Protein AF-A0A6V7C042-F1 (afdb_monomer_lite)

Organism: NCBI:txid453602

Foldseek 3Di:
DPPPLPWFWADWDKDWADDPALAHPQLVVVCCPDPNPPPQQWHWAPADVPGTIMIIGDTGGSVVLVVQLVVLVVQLPVQDDFFDPDAADADDDPSNLLSLLSSLLSQLSSRRGPDDSLVCRQQPVSQVSCVSNRYAFFDQPRSSNSHRPHSVSSSVSRVVRSVVVVVVVVD

pLDDT: mean 89.95, std 13.38, range [34.81, 98.62]

Secondary structure (DSSP, 8-state):
--SSGGG--B--EEEEE-BTTTB-HHHHHHHHHSGGGTSSSEEEE--BTTB-EEEEE--B-HHHHHHHHHHHHHHHHHHSPPPP-S---S---HHHHHHHHHHHHHHHHTT-SSS-HHHIIIIIIHHHHHHHTT------S-GGGGTB--HHHHHHHHHHHHHHHHHHH--

Radius of gyration: 16.14 Å; chains: 1; bounding box: 39×44×39 Å

Sequence (171 aa):
MRRVVSRIYGALFRASLSLGRNCSAQGLAEFHRSAAATNGWIEVEPPTHGHPGRLLAQTRSPALCFDKAQDILSQYAAQVPPPSNCRQRAELDDATMHAIAQCCQQLNQHHLFAEANIRTIGFLCLNKLLLDQGVAPTILEYPKVLDMCSTADIIAAIRQGQHRFQALQAA

Structure (mmCIF, N/CA/C/O backbone):
data_AF-A0A6V7C042-F1
#
_entry.id   AF-A0A6V7C042-F1
#
loop_
_atom_site.group_PDB
_atom_site.id
_atom_site.type_symbol
_atom_site.label_atom_id
_atom_site.label_alt_id
_atom_site.label_comp_id
_atom_site.label_asym_id
_atom_site.label_entity_id
_atom_site.label_seq_id
_atom_site.pdbx_PDB_ins_code
_atom_site.Cartn_x
_atom_site.Cartn_y
_atom_site.Cartn_z
_atom_site.occupancy
_atom_site.B_iso_or_equiv
_atom_site.auth_seq_id
_atom_site.auth_comp_id
_atom_site.auth_asym_id
_atom_site.auth_atom_id
_atom_site.pdbx_PDB_model_num
ATOM 1 N N . MET A 1 1 ? -12.947 -23.398 -3.716 1.00 41.84 1 MET A N 1
ATOM 2 C CA . MET A 1 1 ? -11.924 -22.365 -3.425 1.00 41.84 1 MET A CA 1
ATOM 3 C C . MET A 1 1 ? -11.046 -21.957 -4.634 1.00 41.84 1 MET A C 1
ATOM 5 O O . MET A 1 1 ? -10.032 -21.313 -4.431 1.00 41.84 1 MET A O 1
ATOM 9 N N . ARG A 1 2 ? -11.418 -22.255 -5.899 1.00 34.81 2 ARG A N 1
ATOM 10 C CA . ARG A 1 2 ? -10.570 -22.028 -7.102 1.00 34.81 2 ARG A CA 1
ATOM 11 C C . ARG A 1 2 ? -10.947 -20.816 -7.988 1.00 34.81 2 ARG A C 1
ATOM 13 O O . ARG A 1 2 ? -10.443 -20.707 -9.095 1.00 34.81 2 ARG A O 1
ATOM 20 N N . ARG A 1 3 ? -11.838 -19.911 -7.552 1.00 36.66 3 ARG A N 1
ATOM 21 C CA . ARG A 1 3 ? -12.371 -18.820 -8.411 1.00 36.66 3 ARG A CA 1
ATOM 22 C C . ARG A 1 3 ? -11.854 -17.401 -8.115 1.00 36.66 3 ARG A C 1
ATOM 24 O O . ARG A 1 3 ? -12.222 -16.490 -8.840 1.00 36.66 3 ARG A O 1
ATOM 31 N N . VAL A 1 4 ? -10.989 -17.198 -7.116 1.00 44.81 4 VAL A N 1
ATOM 32 C CA . VAL A 1 4 ? -10.466 -15.851 -6.767 1.00 44.81 4 VAL A CA 1
ATOM 33 C C . VAL A 1 4 ? -9.108 -15.546 -7.428 1.00 44.81 4 VAL A C 1
ATOM 35 O O . VAL A 1 4 ? -8.694 -14.396 -7.498 1.00 44.81 4 VAL A O 1
ATOM 38 N N . VAL A 1 5 ? -8.442 -16.548 -8.011 1.00 44.97 5 VAL A N 1
ATOM 39 C CA . VAL A 1 5 ? -7.095 -16.400 -8.605 1.00 44.97 5 VAL A CA 1
ATOM 40 C C . VAL A 1 5 ? -7.115 -15.671 -9.964 1.00 44.97 5 VAL A C 1
ATOM 42 O O . VAL A 1 5 ? -6.076 -15.249 -10.454 1.00 44.97 5 VAL A O 1
ATOM 45 N N . SER A 1 6 ? -8.283 -15.445 -10.581 1.00 40.50 6 SER A N 1
ATOM 46 C CA . SER A 1 6 ? -8.362 -14.929 -11.962 1.00 40.50 6 SER A CA 1
ATOM 47 C C . SER A 1 6 ? -8.106 -13.419 -12.131 1.00 40.50 6 SER A C 1
ATOM 49 O O . SER A 1 6 ? -8.326 -12.903 -13.224 1.00 40.50 6 SER A O 1
ATOM 51 N N . ARG A 1 7 ? -7.720 -12.682 -11.077 1.00 54.47 7 ARG A N 1
ATOM 52 C CA . ARG A 1 7 ? -7.531 -11.210 -11.126 1.00 54.47 7 ARG A CA 1
ATOM 53 C C . ARG A 1 7 ? -6.186 -10.710 -10.595 1.00 54.47 7 ARG A C 1
ATOM 55 O O . ARG A 1 7 ? -5.952 -9.503 -10.561 1.00 54.47 7 ARG A O 1
ATOM 62 N N . ILE A 1 8 ? -5.316 -11.624 -10.182 1.00 52.94 8 ILE A N 1
ATOM 63 C CA . ILE A 1 8 ? -3.936 -11.304 -9.828 1.00 52.94 8 ILE A CA 1
ATOM 64 C C . ILE A 1 8 ? -3.143 -11.476 -11.119 1.00 52.94 8 ILE A C 1
ATOM 66 O O . ILE A 1 8 ? -2.920 -12.594 -11.553 1.00 52.94 8 ILE A O 1
ATOM 70 N N . TYR A 1 9 ? -2.827 -10.381 -11.794 1.00 51.16 9 TYR A N 1
ATOM 71 C CA . TYR A 1 9 ? -1.813 -10.299 -12.842 1.00 51.16 9 TYR A CA 1
ATOM 72 C C . TYR A 1 9 ? -1.349 -8.853 -12.876 1.00 51.16 9 TYR A C 1
ATOM 74 O O . TYR A 1 9 ? -2.173 -7.937 -12.890 1.00 51.16 9 TYR A O 1
ATOM 82 N N . GLY A 1 10 ? -0.037 -8.647 -12.828 1.00 58.12 10 GLY A N 1
ATOM 83 C CA . GLY A 1 10 ? 0.528 -7.307 -12.844 1.00 58.12 10 GLY A CA 1
ATOM 84 C C . GLY A 1 10 ? 0.323 -6.728 -14.231 1.00 58.12 10 GLY A C 1
ATOM 85 O O . GLY A 1 10 ? 0.864 -7.266 -15.192 1.00 58.12 10 GLY A O 1
ATOM 86 N N . ALA A 1 11 ? -0.467 -5.667 -14.349 1.00 60.16 11 ALA A N 1
ATOM 87 C CA . ALA A 1 11 ? -0.480 -4.835 -15.545 1.00 60.16 11 ALA A CA 1
ATOM 88 C C . ALA A 1 11 ? 0.660 -3.814 -15.452 1.00 60.16 11 ALA A C 1
ATOM 90 O O . ALA A 1 11 ? 1.033 -3.411 -14.349 1.00 60.16 11 ALA A O 1
ATOM 91 N N . LEU A 1 12 ? 1.190 -3.364 -16.594 1.00 70.50 12 LEU A N 1
ATOM 92 C CA . LEU A 1 12 ? 2.100 -2.222 -16.607 1.00 70.50 12 LEU A CA 1
ATOM 93 C C . LEU A 1 12 ? 1.360 -1.031 -15.998 1.00 70.50 12 LEU A C 1
ATOM 95 O O . LEU A 1 12 ? 0.370 -0.550 -16.552 1.00 70.50 12 LEU A O 1
ATOM 99 N N . PHE A 1 13 ? 1.840 -0.571 -14.851 1.00 82.12 13 PHE A N 1
ATOM 100 C CA . PHE A 1 13 ? 1.255 0.556 -14.150 1.00 82.12 13 PHE A CA 1
ATOM 101 C C . PHE A 1 13 ? 2.208 1.733 -14.158 1.00 82.12 13 PHE A C 1
ATOM 103 O O . PHE A 1 13 ? 3.410 1.578 -13.961 1.00 82.12 13 PHE A O 1
ATOM 110 N N . ARG A 1 14 ? 1.638 2.921 -14.353 1.00 86.38 14 ARG A N 1
ATOM 111 C CA . ARG A 1 14 ? 2.349 4.191 -14.297 1.00 86.38 14 ARG A CA 1
ATOM 112 C C . ARG A 1 14 ? 1.558 5.170 -13.446 1.00 86.38 14 ARG A C 1
ATOM 114 O O . ARG A 1 14 ? 0.468 5.590 -13.835 1.00 86.38 14 ARG A O 1
ATOM 121 N N . ALA A 1 15 ? 2.135 5.577 -12.323 1.00 88.62 15 ALA A N 1
ATOM 122 C CA . ALA A 1 15 ? 1.645 6.696 -11.528 1.00 88.62 15 ALA A CA 1
ATOM 123 C C . ALA A 1 15 ? 2.546 7.917 -11.702 1.00 88.62 15 ALA A C 1
ATOM 125 O O . ALA A 1 15 ? 3.770 7.809 -11.701 1.00 88.62 15 ALA A O 1
ATOM 126 N N . SER A 1 16 ? 1.924 9.090 -11.809 1.00 94.00 16 SER A N 1
ATOM 127 C CA . SER A 1 16 ? 2.614 10.373 -11.683 1.00 94.00 16 SER A CA 1
ATOM 128 C C . SER A 1 16 ? 2.948 10.621 -10.214 1.00 94.00 16 SER A C 1
ATOM 130 O O . SER A 1 16 ? 2.053 10.552 -9.369 1.00 94.00 16 SER A O 1
ATOM 132 N N . LEU A 1 17 ? 4.202 10.951 -9.920 1.00 95.75 17 LEU A N 1
ATOM 133 C CA . LEU A 1 17 ? 4.670 11.332 -8.590 1.00 95.75 17 LEU A CA 1
ATOM 134 C C . LEU A 1 17 ? 4.818 12.851 -8.494 1.00 95.75 17 LEU A C 1
ATOM 136 O O . LEU A 1 17 ? 5.421 13.493 -9.354 1.00 95.75 17 LEU A O 1
ATOM 140 N N . SER A 1 18 ? 4.285 13.426 -7.423 1.00 94.62 18 SER A N 1
ATOM 141 C CA . SER A 1 18 ? 4.396 14.848 -7.107 1.00 94.62 18 SER A CA 1
ATOM 142 C C . SER A 1 18 ? 4.964 15.009 -5.702 1.00 94.62 18 SER A C 1
ATOM 144 O O . SER A 1 18 ? 4.401 14.485 -4.735 1.00 94.62 18 SER A O 1
ATOM 146 N N . LEU A 1 19 ? 6.086 15.727 -5.605 1.00 92.62 19 LEU A N 1
ATOM 147 C CA . LEU A 1 19 ? 6.754 15.994 -4.334 1.00 92.62 19 LEU A CA 1
ATOM 148 C C . LEU A 1 19 ? 5.809 16.754 -3.391 1.00 92.62 19 LEU A C 1
ATOM 150 O O . LEU A 1 19 ? 5.146 17.699 -3.812 1.00 92.62 19 LEU A O 1
ATOM 154 N N . GLY A 1 20 ? 5.722 16.316 -2.136 1.00 90.56 20 GLY A N 1
ATOM 155 C CA . GLY A 1 20 ? 4.810 16.879 -1.136 1.00 90.56 20 GLY A CA 1
ATOM 156 C C . GLY A 1 20 ? 3.362 16.390 -1.246 1.00 90.56 20 GLY A C 1
ATOM 157 O O . GLY A 1 20 ? 2.512 16.862 -0.498 1.00 90.56 20 GLY A O 1
ATOM 158 N N . ARG A 1 21 ? 3.060 15.453 -2.160 1.00 93.12 21 ARG A N 1
ATOM 159 C CA . ARG A 1 21 ? 1.712 14.884 -2.323 1.00 93.12 21 ARG A CA 1
ATOM 160 C C . ARG A 1 21 ? 1.689 13.359 -2.178 1.00 93.12 21 ARG A C 1
ATOM 162 O O . ARG A 1 21 ? 1.234 12.850 -1.165 1.00 93.12 21 ARG A O 1
ATOM 169 N N . ASN A 1 22 ? 2.150 12.627 -3.193 1.00 96.19 22 ASN A N 1
ATOM 170 C CA . ASN A 1 22 ? 2.299 11.159 -3.178 1.00 96.19 22 ASN A CA 1
ATOM 171 C C . ASN A 1 22 ? 3.770 10.719 -3.244 1.00 96.19 22 ASN A C 1
ATOM 173 O O . ASN A 1 22 ? 4.072 9.566 -3.541 1.00 96.19 22 ASN A O 1
ATOM 177 N N . CYS A 1 23 ? 4.686 11.655 -3.018 1.00 97.00 23 CYS A N 1
ATOM 178 C CA . CYS A 1 23 ? 6.119 11.433 -3.019 1.00 97.00 23 CYS A CA 1
ATOM 179 C C . CYS A 1 23 ? 6.767 12.372 -2.001 1.00 97.00 23 CYS A C 1
ATOM 181 O O . CYS A 1 23 ? 6.463 13.568 -1.995 1.00 97.00 23 CYS A O 1
ATOM 183 N N . SER A 1 24 ? 7.693 11.868 -1.187 1.00 96.88 24 SER A N 1
ATOM 184 C CA . SER A 1 24 ? 8.533 12.698 -0.315 1.00 96.88 24 SER A CA 1
ATOM 185 C C . SER A 1 24 ? 10.013 12.387 -0.530 1.00 96.88 24 SER A C 1
ATOM 187 O O . SER A 1 24 ? 10.367 11.316 -1.023 1.00 96.88 24 SER A O 1
ATOM 189 N N . ALA A 1 25 ? 10.896 13.335 -0.195 1.00 96.00 25 ALA A N 1
ATOM 190 C CA . ALA A 1 25 ? 12.342 13.131 -0.324 1.00 96.00 25 ALA A CA 1
ATOM 191 C C . ALA A 1 25 ? 12.817 11.962 0.553 1.00 96.00 25 ALA A C 1
ATOM 193 O O . ALA A 1 25 ? 13.621 11.137 0.121 1.00 96.00 25 ALA A O 1
ATOM 194 N N . GLN A 1 26 ? 12.257 11.853 1.761 1.00 97.75 26 GLN A N 1
ATOM 195 C CA . GLN A 1 26 ? 12.517 10.730 2.650 1.00 97.75 26 GLN A CA 1
ATOM 196 C C . GLN A 1 26 ? 11.945 9.420 2.094 1.00 97.75 26 GLN A C 1
ATOM 198 O O . GLN A 1 26 ? 12.648 8.415 2.134 1.00 97.75 26 GLN A O 1
ATOM 203 N N . GLY A 1 27 ? 10.739 9.427 1.514 1.00 97.50 27 GLY A N 1
ATOM 204 C CA . GLY A 1 27 ? 10.158 8.244 0.870 1.00 97.50 27 GLY A CA 1
ATOM 205 C C . GLY A 1 27 ? 11.007 7.710 -0.285 1.00 97.50 27 GLY A C 1
ATOM 206 O O . GLY A 1 27 ? 11.285 6.516 -0.349 1.00 97.50 27 GLY A O 1
ATOM 207 N N . LEU A 1 28 ? 11.530 8.597 -1.137 1.00 96.88 28 LEU A N 1
ATOM 208 C CA . LEU A 1 28 ? 12.490 8.219 -2.181 1.00 96.88 28 LEU A CA 1
ATOM 209 C C . LEU A 1 28 ? 13.780 7.632 -1.597 1.00 96.88 28 LEU A C 1
ATOM 211 O O . LEU A 1 28 ? 14.296 6.637 -2.101 1.00 96.88 28 LEU A O 1
ATOM 215 N N . ALA A 1 29 ? 14.307 8.228 -0.525 1.00 97.06 29 ALA A N 1
ATOM 216 C CA . ALA A 1 29 ? 15.508 7.726 0.132 1.00 97.06 29 ALA A CA 1
ATOM 217 C C . ALA A 1 29 ? 15.279 6.348 0.786 1.00 97.06 29 ALA A C 1
ATOM 219 O O . ALA A 1 29 ? 16.162 5.494 0.735 1.00 97.06 29 ALA A O 1
ATOM 220 N N . GLU A 1 30 ? 14.105 6.117 1.381 1.00 97.31 30 GLU A N 1
ATOM 221 C CA . GLU A 1 30 ? 13.683 4.811 1.903 1.00 97.31 30 GLU A CA 1
ATOM 222 C C . GLU A 1 30 ? 13.578 3.776 0.780 1.00 97.31 30 GLU A C 1
ATOM 224 O O . GLU A 1 30 ? 14.149 2.690 0.899 1.00 97.31 30 GLU A O 1
ATOM 229 N N . PHE A 1 31 ? 12.946 4.135 -0.340 1.00 96.50 31 PHE A N 1
ATOM 230 C CA . PHE A 1 31 ? 12.859 3.275 -1.515 1.00 96.50 31 PHE A CA 1
ATOM 231 C C . PHE A 1 31 ? 14.244 2.878 -2.038 1.00 96.50 31 PHE A C 1
ATOM 233 O O . PHE A 1 31 ? 14.512 1.684 -2.165 1.00 96.50 31 PHE A O 1
ATOM 240 N N . HIS A 1 32 ? 15.151 3.836 -2.260 1.00 96.06 32 HIS A N 1
ATOM 241 C CA . HIS A 1 32 ? 16.498 3.562 -2.778 1.00 96.06 32 HIS A CA 1
ATOM 242 C C . HIS A 1 32 ? 17.356 2.682 -1.856 1.00 96.06 32 HIS A C 1
ATOM 244 O O . HIS A 1 32 ? 18.245 1.987 -2.340 1.00 96.06 32 HIS A O 1
ATOM 250 N N . ARG A 1 33 ? 17.104 2.689 -0.540 1.00 95.94 33 ARG A N 1
ATOM 251 C CA . ARG A 1 33 ? 17.769 1.781 0.413 1.00 95.94 33 ARG A CA 1
ATOM 252 C C . ARG A 1 33 ? 17.126 0.394 0.479 1.00 95.94 33 ARG A C 1
ATOM 254 O O . ARG A 1 33 ? 17.710 -0.518 1.058 1.00 95.94 33 ARG A O 1
ATOM 261 N N . SER A 1 34 ? 15.921 0.235 -0.058 1.00 93.69 34 SER A N 1
ATOM 262 C CA . SER A 1 34 ? 15.184 -1.024 -0.015 1.00 93.69 34 SER A CA 1
ATOM 263 C C . SER A 1 34 ? 15.614 -1.975 -1.135 1.00 93.69 34 SER A C 1
ATOM 265 O O . SER A 1 34 ? 16.026 -1.556 -2.215 1.00 93.69 34 SER A O 1
ATOM 267 N N . ALA A 1 35 ? 15.403 -3.277 -0.929 1.00 91.50 35 ALA A N 1
ATOM 268 C CA . ALA A 1 35 ? 15.580 -4.276 -1.985 1.00 91.50 35 ALA A CA 1
ATOM 269 C C . ALA A 1 35 ? 14.637 -4.058 -3.189 1.00 91.50 35 ALA A C 1
ATOM 271 O O . ALA A 1 35 ? 14.866 -4.610 -4.264 1.00 91.50 35 ALA A O 1
ATOM 272 N N . ALA A 1 36 ? 13.568 -3.266 -3.032 1.00 90.69 36 ALA A N 1
ATOM 273 C CA . ALA A 1 36 ? 12.644 -2.966 -4.119 1.00 90.69 36 ALA A CA 1
ATOM 274 C C . ALA A 1 36 ? 13.262 -2.069 -5.200 1.00 90.69 36 ALA A C 1
ATOM 276 O O . ALA A 1 36 ? 12.836 -2.145 -6.347 1.00 90.69 36 ALA A O 1
ATOM 277 N N . ALA A 1 37 ? 14.299 -1.291 -4.870 1.00 92.38 37 ALA A N 1
ATOM 278 C CA . ALA A 1 37 ? 14.999 -0.453 -5.843 1.00 92.38 37 ALA A CA 1
ATOM 279 C C . ALA A 1 37 ? 15.841 -1.243 -6.852 1.00 92.38 37 ALA A C 1
ATOM 281 O O . ALA A 1 37 ? 16.192 -0.712 -7.901 1.00 92.38 37 ALA A O 1
ATOM 282 N N . THR A 1 38 ? 16.174 -2.501 -6.551 1.00 92.00 38 THR A N 1
ATOM 283 C CA . THR A 1 38 ? 17.100 -3.303 -7.368 1.00 92.00 38 THR A CA 1
ATOM 284 C C . THR A 1 38 ? 16.519 -4.633 -7.839 1.00 92.00 38 THR A C 1
ATOM 286 O O . THR A 1 38 ? 17.117 -5.295 -8.681 1.00 92.00 38 THR A O 1
ATOM 289 N N . ASN A 1 39 ? 15.339 -5.034 -7.356 1.00 91.19 39 ASN A N 1
ATOM 290 C CA . ASN A 1 39 ? 14.736 -6.329 -7.695 1.00 91.19 39 ASN A CA 1
ATOM 291 C C . ASN A 1 39 ? 13.944 -6.343 -9.022 1.00 91.19 39 ASN A C 1
ATOM 293 O O . ASN A 1 39 ? 13.388 -7.379 -9.392 1.00 91.19 39 ASN A O 1
ATOM 297 N N . GLY A 1 40 ? 13.849 -5.203 -9.715 1.00 91.88 40 GLY A N 1
ATOM 298 C CA . GLY A 1 40 ? 13.190 -5.072 -11.018 1.00 91.88 40 GLY A CA 1
ATOM 299 C C . GLY A 1 40 ? 11.661 -5.176 -10.994 1.00 91.88 40 GLY A C 1
ATOM 300 O O . GLY A 1 40 ? 11.048 -5.363 -12.045 1.00 91.88 40 GLY A O 1
ATOM 301 N N . TRP A 1 41 ? 11.010 -5.119 -9.831 1.00 94.31 41 TRP A N 1
ATOM 302 C CA . TRP A 1 41 ? 9.544 -5.064 -9.756 1.00 94.31 41 TRP A CA 1
ATOM 303 C C . TRP A 1 41 ? 9.005 -3.665 -10.008 1.00 94.31 41 TRP A C 1
ATOM 305 O O . TRP A 1 41 ? 7.975 -3.516 -10.670 1.00 94.31 41 TRP A O 1
ATOM 315 N N . ILE A 1 42 ? 9.707 -2.670 -9.475 1.00 95.25 42 ILE A N 1
ATOM 316 C CA . ILE A 1 42 ? 9.326 -1.271 -9.551 1.00 95.25 42 ILE A CA 1
ATOM 317 C C . ILE A 1 42 ? 10.514 -0.412 -9.965 1.00 95.25 42 ILE A C 1
ATOM 319 O O . ILE A 1 42 ? 11.643 -0.636 -9.537 1.00 95.25 42 ILE A O 1
ATOM 323 N N . GLU A 1 43 ? 10.235 0.587 -10.789 1.00 94.50 43 GLU A N 1
ATOM 324 C CA . GLU A 1 43 ? 11.175 1.627 -11.188 1.00 94.50 43 GLU A CA 1
ATOM 325 C C . GLU A 1 43 ? 10.606 2.982 -10.788 1.00 94.50 43 GLU A C 1
ATOM 327 O O . GLU A 1 43 ? 9.399 3.229 -10.889 1.00 94.50 43 GLU A O 1
ATOM 332 N N . VAL A 1 44 ? 11.482 3.866 -10.319 1.00 95.25 44 VAL A N 1
ATOM 333 C CA . VAL A 1 44 ? 11.092 5.195 -9.859 1.00 95.25 44 VAL A CA 1
ATOM 334 C C . VAL A 1 44 ? 11.949 6.236 -10.547 1.00 95.25 44 VAL A C 1
ATOM 336 O O . VAL A 1 44 ? 13.173 6.209 -10.474 1.00 95.25 44 VAL A O 1
ATOM 339 N N . GLU A 1 45 ? 11.277 7.187 -11.176 1.00 94.81 45 GLU A N 1
ATOM 340 C CA . GLU A 1 45 ? 11.870 8.419 -11.666 1.00 94.81 45 GLU A CA 1
ATOM 341 C C . GLU A 1 45 ? 11.473 9.544 -10.706 1.00 94.81 45 GLU A C 1
ATOM 343 O O . GLU A 1 45 ? 10.285 9.869 -10.607 1.00 94.81 45 GLU A O 1
ATOM 348 N N . PRO A 1 46 ? 12.416 10.127 -9.952 1.00 93.00 46 PRO A N 1
ATOM 349 C CA . PRO A 1 46 ? 12.101 11.191 -9.009 1.00 93.00 46 PRO A CA 1
ATOM 350 C C . PRO A 1 46 ? 11.502 12.430 -9.701 1.00 93.00 46 PRO A C 1
ATOM 352 O O . PRO A 1 46 ? 11.913 12.769 -10.812 1.00 93.00 46 PRO A O 1
ATOM 355 N N . PRO A 1 47 ? 10.559 13.148 -9.060 1.00 92.50 47 PRO A N 1
ATOM 356 C CA . PRO A 1 47 ? 10.106 14.445 -9.552 1.00 92.50 47 PRO A CA 1
ATOM 357 C C . PRO A 1 47 ? 11.250 15.466 -9.542 1.00 92.50 47 PRO A C 1
ATOM 359 O O . PRO A 1 47 ? 12.040 15.518 -8.599 1.00 92.50 47 PRO A O 1
ATOM 362 N N . THR A 1 48 ? 11.297 16.321 -10.562 1.00 88.38 48 THR A N 1
ATOM 363 C CA . THR A 1 48 ? 12.229 17.456 -10.656 1.00 88.38 48 THR A CA 1
ATOM 364 C C . THR A 1 48 ? 11.453 18.774 -10.702 1.00 88.38 48 THR A C 1
ATOM 366 O O . THR A 1 48 ? 10.219 18.792 -10.718 1.00 88.38 48 THR A O 1
ATOM 369 N N . HIS A 1 49 ? 12.148 19.914 -10.676 1.00 82.50 49 HIS A N 1
ATOM 370 C CA . HIS A 1 49 ? 11.483 21.209 -10.822 1.00 82.50 49 HIS A CA 1
ATOM 371 C C . HIS A 1 49 ? 10.717 21.282 -12.149 1.00 82.50 49 HIS A C 1
ATOM 373 O O . HIS A 1 49 ? 11.298 21.170 -13.222 1.00 82.50 49 HIS A O 1
ATOM 379 N N . GLY A 1 50 ? 9.397 21.456 -12.054 1.00 79.69 50 GLY A N 1
ATOM 380 C CA . GLY A 1 50 ? 8.505 21.569 -13.208 1.00 79.69 50 GLY A CA 1
ATOM 381 C C . GLY A 1 50 ? 8.097 20.244 -13.862 1.00 79.69 50 GLY A C 1
ATOM 382 O O . GLY A 1 50 ? 7.224 20.268 -14.728 1.00 79.69 50 GLY A O 1
ATOM 383 N N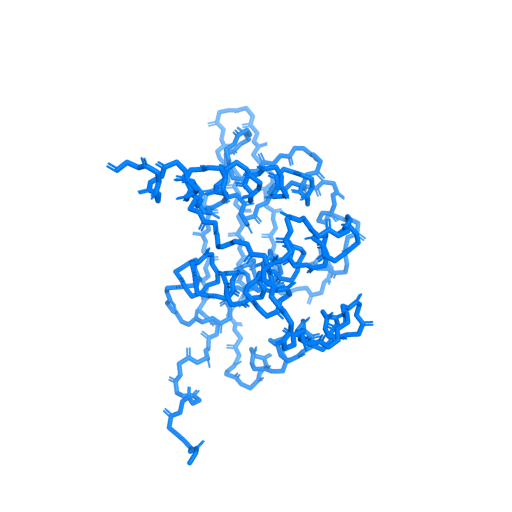 . HIS A 1 51 ? 8.642 19.096 -13.438 1.00 88.00 51 HIS A N 1
ATOM 384 C CA . HIS A 1 51 ? 8.305 17.797 -14.026 1.00 88.00 51 HIS A CA 1
ATOM 385 C C . HIS A 1 51 ? 7.880 16.768 -12.972 1.00 88.00 51 HIS A C 1
ATOM 387 O O . HIS A 1 51 ? 8.623 16.505 -12.020 1.00 88.00 51 HIS A O 1
ATOM 393 N N . PRO A 1 52 ? 6.696 16.146 -13.132 1.00 92.88 52 PRO A N 1
ATOM 394 C CA . PRO A 1 52 ? 6.292 15.067 -12.253 1.00 92.88 52 PRO A CA 1
ATOM 395 C C . PRO A 1 52 ? 7.204 13.855 -12.441 1.00 92.88 52 PRO A C 1
ATOM 397 O O . PRO A 1 52 ? 7.570 13.495 -13.562 1.00 92.88 52 PRO A O 1
ATOM 400 N N . GLY A 1 53 ? 7.508 13.201 -11.325 1.00 95.12 53 GLY A N 1
ATOM 401 C CA . GLY A 1 53 ? 8.193 11.921 -11.313 1.00 95.12 53 GLY A CA 1
ATOM 402 C C . GLY A 1 53 ? 7.257 10.793 -11.727 1.00 95.12 53 GLY A C 1
ATOM 403 O O . GLY A 1 53 ? 6.077 11.004 -12.038 1.00 95.12 53 GLY A O 1
ATOM 404 N N . ARG A 1 54 ? 7.766 9.565 -11.708 1.00 95.69 54 ARG A N 1
ATOM 405 C CA . ARG A 1 54 ? 7.024 8.372 -12.105 1.00 95.69 54 ARG A CA 1
ATOM 406 C C . ARG A 1 54 ? 7.322 7.206 -11.187 1.00 95.69 54 ARG A C 1
ATOM 408 O O . ARG A 1 54 ? 8.474 6.959 -10.865 1.00 95.69 54 ARG A O 1
ATOM 415 N N . LEU A 1 55 ? 6.277 6.476 -10.828 1.00 94.81 55 LEU A N 1
ATOM 416 C CA . LEU A 1 55 ? 6.374 5.120 -10.305 1.00 94.81 55 LEU A CA 1
ATOM 417 C C . LEU A 1 55 ? 5.882 4.180 -11.404 1.00 94.81 55 LEU A C 1
ATOM 419 O O . LEU A 1 55 ? 4.760 4.338 -11.895 1.00 94.81 55 LEU A O 1
ATOM 423 N N . LEU A 1 56 ? 6.731 3.238 -11.794 1.00 94.44 56 LEU A N 1
ATOM 424 C CA . LEU A 1 56 ? 6.461 2.224 -12.802 1.00 94.44 56 LEU A CA 1
ATOM 425 C C . LEU A 1 56 ? 6.480 0.855 -12.129 1.00 94.44 56 LEU A C 1
ATOM 427 O O . LEU A 1 56 ? 7.477 0.501 -11.510 1.00 94.44 56 LEU A O 1
ATOM 431 N N . ALA A 1 57 ? 5.401 0.087 -12.259 1.00 92.75 57 ALA A N 1
ATOM 432 C CA . ALA A 1 57 ? 5.378 -1.311 -11.836 1.00 92.75 57 ALA A CA 1
ATOM 433 C C . ALA A 1 57 ? 5.390 -2.215 -13.070 1.00 92.75 57 ALA A C 1
ATOM 435 O O . ALA A 1 57 ? 4.583 -2.036 -13.989 1.00 92.75 57 ALA A O 1
ATOM 436 N N . GLN A 1 58 ? 6.321 -3.167 -13.094 1.00 90.00 58 GLN A N 1
ATOM 437 C CA . GLN A 1 58 ? 6.523 -4.050 -14.237 1.00 90.00 58 GLN A CA 1
ATOM 438 C C . GLN A 1 58 ? 5.403 -5.092 -14.342 1.00 90.00 58 GLN A C 1
ATOM 440 O O . GLN A 1 58 ? 4.919 -5.620 -13.341 1.00 90.00 58 GLN A O 1
ATOM 445 N N . THR A 1 59 ? 5.015 -5.430 -15.575 1.00 89.12 59 THR A N 1
ATOM 446 C CA . THR A 1 59 ? 4.048 -6.511 -15.833 1.00 89.12 59 THR A CA 1
ATOM 447 C C . THR A 1 59 ? 4.637 -7.849 -15.394 1.00 89.12 59 THR A C 1
ATOM 449 O O . THR A 1 59 ? 5.780 -8.172 -15.723 1.00 89.12 59 THR A O 1
ATOM 452 N N . ARG A 1 60 ? 3.857 -8.652 -14.665 1.00 91.69 60 ARG A N 1
ATOM 453 C CA . ARG A 1 60 ? 4.278 -9.965 -14.152 1.00 91.69 60 ARG A CA 1
ATOM 454 C C . ARG A 1 60 ? 3.154 -10.982 -14.300 1.00 91.69 60 ARG A C 1
ATOM 456 O O . ARG A 1 60 ? 1.976 -10.627 -14.356 1.00 91.69 60 ARG A O 1
ATOM 4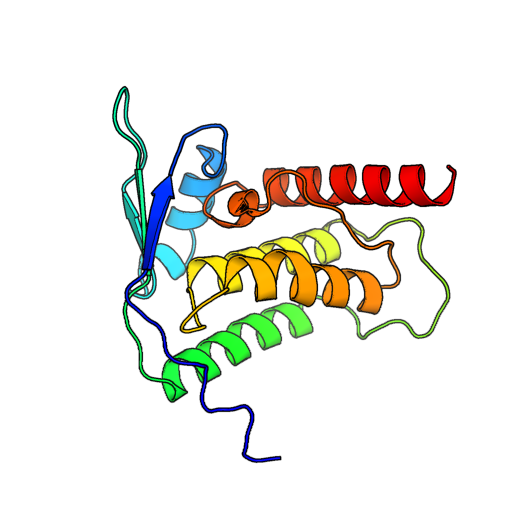63 N N . SER A 1 61 ? 3.527 -12.259 -14.366 1.00 91.50 61 SER A N 1
ATOM 464 C CA . SER A 1 61 ? 2.547 -13.341 -14.448 1.00 91.50 61 SER A CA 1
ATOM 465 C C . SER A 1 61 ? 1.701 -13.415 -13.166 1.00 91.50 61 SER A C 1
ATOM 467 O O . SER A 1 61 ? 2.185 -13.048 -12.091 1.00 91.50 61 SER A O 1
ATOM 469 N N . PRO A 1 62 ? 0.463 -13.935 -13.248 1.00 90.56 62 PRO A N 1
ATOM 470 C CA . PRO A 1 62 ? -0.378 -14.172 -12.080 1.00 90.56 62 PRO A CA 1
ATOM 471 C C . PRO A 1 62 ? 0.313 -14.876 -10.915 1.00 90.56 62 PRO A C 1
ATOM 473 O O . PRO A 1 62 ? 0.181 -14.451 -9.771 1.00 90.56 62 PRO A O 1
ATOM 476 N N . ALA A 1 63 ? 1.063 -15.939 -11.220 1.00 92.62 63 ALA A N 1
ATOM 477 C CA . ALA A 1 63 ? 1.762 -16.737 -10.222 1.00 92.62 63 ALA A CA 1
ATOM 478 C C . ALA A 1 63 ? 2.812 -15.896 -9.488 1.00 92.62 63 ALA A C 1
ATOM 480 O O . ALA A 1 63 ? 2.786 -15.827 -8.267 1.00 92.62 63 ALA A O 1
ATOM 481 N N . LEU A 1 64 ? 3.640 -15.148 -10.228 1.00 94.38 64 LEU A N 1
ATOM 482 C CA . LEU A 1 64 ? 4.651 -14.278 -9.627 1.00 94.38 64 LEU A CA 1
ATOM 483 C C . LEU A 1 64 ? 4.022 -13.181 -8.766 1.00 94.38 64 LEU A C 1
ATOM 485 O O . LEU A 1 64 ? 4.531 -12.874 -7.693 1.00 94.38 64 LEU A O 1
ATOM 489 N N . CYS A 1 65 ? 2.919 -12.576 -9.214 1.00 93.81 65 CYS A N 1
ATOM 490 C CA . CYS A 1 65 ? 2.212 -11.574 -8.418 1.00 93.81 65 CYS A CA 1
ATOM 491 C C . CYS A 1 65 ? 1.623 -12.164 -7.130 1.00 93.81 65 CYS A C 1
ATOM 493 O O . CYS A 1 65 ? 1.649 -11.501 -6.094 1.00 93.81 65 CYS A O 1
ATOM 495 N N . PHE A 1 66 ? 1.107 -13.393 -7.188 1.00 94.44 66 PHE A N 1
ATOM 496 C CA . PHE A 1 66 ? 0.609 -14.103 -6.014 1.00 94.44 66 PHE A CA 1
ATOM 497 C C . PHE A 1 66 ? 1.740 -14.405 -5.029 1.00 94.44 66 PHE A C 1
ATOM 499 O O . PHE A 1 66 ? 1.622 -14.057 -3.856 1.00 94.44 66 PHE A O 1
ATOM 506 N N . ASP A 1 67 ? 2.849 -14.965 -5.514 1.00 95.81 67 ASP A N 1
ATOM 507 C CA . ASP A 1 67 ? 4.028 -15.264 -4.697 1.00 95.81 67 ASP A CA 1
ATOM 508 C C . ASP A 1 67 ? 4.560 -13.984 -4.042 1.00 95.81 67 ASP A C 1
ATOM 510 O O . ASP A 1 67 ? 4.794 -13.941 -2.837 1.00 95.81 67 ASP A O 1
ATOM 514 N N . LYS A 1 68 ? 4.618 -12.880 -4.796 1.00 95.88 68 LYS A N 1
ATOM 515 C CA . LYS A 1 68 ? 5.045 -11.584 -4.267 1.00 95.88 68 LYS A CA 1
ATOM 516 C C . LYS A 1 68 ? 4.108 -11.035 -3.191 1.00 95.88 68 LYS A C 1
ATOM 518 O O . LYS A 1 68 ? 4.585 -10.490 -2.197 1.00 95.88 68 LYS A O 1
ATOM 523 N N . ALA A 1 69 ? 2.791 -11.160 -3.367 1.00 96.31 69 ALA A N 1
ATOM 524 C CA . ALA A 1 69 ? 1.826 -10.794 -2.330 1.00 96.31 69 ALA A CA 1
ATOM 525 C C . ALA A 1 69 ? 2.009 -11.660 -1.077 1.00 96.31 69 ALA A C 1
ATOM 527 O O . ALA A 1 69 ? 1.994 -11.132 0.034 1.00 96.31 69 ALA A O 1
ATOM 528 N N . GLN A 1 70 ? 2.212 -12.968 -1.253 1.00 97.19 70 GLN A N 1
ATOM 529 C CA . GLN A 1 70 ? 2.448 -13.894 -0.152 1.00 97.19 70 GLN A CA 1
ATOM 530 C C . GLN A 1 70 ? 3.732 -13.543 0.604 1.00 97.19 70 GLN A C 1
ATOM 532 O O . GLN A 1 70 ? 3.706 -13.520 1.829 1.00 97.19 70 GLN A O 1
ATOM 537 N N . ASP A 1 71 ? 4.816 -13.203 -0.091 1.00 97.25 71 ASP A N 1
ATOM 538 C CA . ASP A 1 71 ? 6.074 -12.781 0.530 1.00 97.25 71 ASP A CA 1
ATOM 539 C C . ASP A 1 71 ? 5.887 -11.533 1.398 1.00 97.25 71 ASP A C 1
ATOM 541 O O . ASP A 1 71 ? 6.307 -11.513 2.556 1.00 97.25 71 ASP A O 1
ATOM 545 N N . ILE A 1 72 ? 5.219 -10.503 0.864 1.00 97.19 72 ILE A N 1
ATOM 546 C CA . ILE A 1 72 ? 4.970 -9.247 1.588 1.00 97.19 72 ILE A CA 1
ATOM 547 C C . ILE A 1 72 ? 4.105 -9.506 2.832 1.00 97.19 72 ILE A C 1
ATOM 549 O O . ILE A 1 72 ? 4.418 -9.036 3.927 1.00 97.19 72 ILE A O 1
ATOM 553 N N . LEU A 1 73 ? 3.039 -10.299 2.693 1.00 97.00 73 LEU A N 1
ATOM 554 C CA . LEU A 1 73 ? 2.146 -10.636 3.804 1.00 97.00 73 LEU A CA 1
ATOM 555 C C . LEU A 1 73 ? 2.828 -11.521 4.858 1.00 97.00 73 LEU A C 1
ATOM 557 O O . LEU A 1 73 ? 2.587 -11.337 6.050 1.00 97.00 73 LEU A O 1
ATOM 561 N N . SER A 1 74 ? 3.700 -12.444 4.449 1.00 97.19 74 SER A N 1
ATOM 562 C CA . SER A 1 74 ? 4.490 -13.274 5.366 1.00 97.19 74 SER A CA 1
ATOM 563 C C . SER A 1 74 ? 5.494 -12.436 6.160 1.00 97.19 74 SER A C 1
ATOM 565 O O . SER A 1 74 ? 5.642 -12.637 7.364 1.00 97.19 74 SER A O 1
ATOM 567 N N . GLN A 1 75 ? 6.148 -11.457 5.521 1.00 96.56 75 GLN A N 1
ATOM 568 C CA . GLN A 1 75 ? 7.041 -10.515 6.207 1.00 96.56 75 GLN A CA 1
ATOM 569 C C . GLN A 1 75 ? 6.293 -9.666 7.235 1.00 96.56 75 GLN A C 1
ATOM 571 O O . GLN A 1 75 ? 6.807 -9.444 8.329 1.00 96.56 75 GLN A O 1
ATOM 576 N N . TYR A 1 76 ? 5.083 -9.215 6.900 1.00 97.31 76 TYR A N 1
ATOM 577 C CA . TYR A 1 76 ? 4.201 -8.529 7.840 1.00 97.31 76 TYR A CA 1
ATOM 578 C C . TYR A 1 76 ? 3.827 -9.428 9.028 1.00 97.31 76 TYR A C 1
ATOM 580 O O . TYR A 1 76 ? 4.002 -9.033 10.178 1.00 97.31 76 TYR A O 1
ATOM 588 N N . ALA A 1 77 ? 3.372 -10.656 8.762 1.00 95.62 77 ALA A N 1
ATOM 589 C CA . ALA A 1 77 ? 2.945 -11.593 9.801 1.00 95.62 77 ALA A CA 1
ATOM 590 C C . ALA A 1 77 ? 4.083 -11.993 10.757 1.00 95.62 77 ALA A C 1
ATOM 592 O O . ALA A 1 77 ? 3.825 -12.307 11.913 1.00 95.62 77 ALA A O 1
ATOM 593 N N . ALA A 1 78 ? 5.337 -11.958 10.298 1.00 96.38 78 ALA A N 1
ATOM 594 C CA . ALA A 1 78 ? 6.506 -12.200 11.141 1.00 96.38 78 ALA A CA 1
ATOM 595 C C . ALA A 1 78 ? 6.839 -11.032 12.092 1.00 96.38 78 ALA A C 1
ATOM 597 O O . ALA A 1 78 ? 7.553 -11.235 13.071 1.00 96.38 78 ALA A O 1
ATOM 598 N N . GLN A 1 79 ? 6.355 -9.818 11.807 1.00 95.19 79 GLN A N 1
ATOM 599 C CA . GLN A 1 79 ? 6.663 -8.599 12.570 1.00 95.19 79 GLN A CA 1
ATOM 600 C C . GLN A 1 79 ? 5.563 -8.200 13.555 1.00 95.19 79 GLN A C 1
ATOM 602 O O . GLN A 1 79 ? 5.810 -7.396 14.451 1.00 95.19 79 GLN A O 1
ATOM 607 N N . VAL A 1 80 ? 4.351 -8.722 13.380 1.00 93.56 80 VAL A N 1
ATOM 608 C CA . VAL A 1 80 ? 3.159 -8.266 14.096 1.00 93.56 80 VAL A CA 1
ATOM 609 C C . VAL A 1 80 ? 2.564 -9.413 14.911 1.00 93.56 80 VAL A C 1
ATOM 611 O O . VAL A 1 80 ? 2.508 -10.541 14.417 1.00 93.56 80 VAL A O 1
ATOM 614 N N . PRO A 1 81 ? 2.108 -9.167 16.156 1.00 89.38 81 PRO A N 1
ATOM 615 C CA . PRO A 1 81 ? 1.438 -10.194 16.940 1.00 89.38 81 PRO A CA 1
ATOM 616 C C . PRO A 1 81 ? 0.186 -10.736 16.229 1.00 89.38 81 PRO A C 1
ATOM 618 O O . PRO A 1 81 ? -0.452 -10.038 15.430 1.00 89.38 81 PRO A O 1
ATOM 621 N N . PRO A 1 82 ? -0.215 -11.982 16.538 1.00 86.75 82 PRO A N 1
ATOM 622 C CA . PRO A 1 82 ? -1.440 -12.543 15.993 1.00 86.75 82 PRO A CA 1
ATOM 623 C C . PRO A 1 82 ? -2.650 -11.660 16.350 1.00 86.75 82 PRO A C 1
ATOM 625 O O . PRO A 1 82 ? -2.636 -10.998 17.395 1.00 86.75 82 PRO A O 1
ATOM 628 N N . PRO A 1 83 ? -3.704 -11.657 15.512 1.00 83.25 83 PRO A N 1
ATOM 629 C CA . PRO A 1 83 ? -4.888 -10.838 15.736 1.00 83.25 83 PRO A CA 1
ATOM 630 C C . PRO A 1 83 ? -5.444 -10.995 17.154 1.00 83.25 83 PRO A C 1
ATOM 632 O O . PRO A 1 83 ? -5.597 -12.106 17.668 1.00 83.25 83 PRO A O 1
ATOM 635 N N . SER A 1 84 ? -5.742 -9.867 17.797 1.00 69.56 84 SER A N 1
ATOM 636 C CA . SER A 1 84 ? -6.282 -9.852 19.157 1.00 69.56 84 SER A CA 1
ATOM 637 C C . SER A 1 84 ? -7.799 -10.044 19.109 1.00 69.56 84 SER A C 1
ATOM 639 O O . SER A 1 84 ? -8.503 -9.177 18.608 1.00 69.56 84 SER A O 1
ATOM 641 N N . ASN A 1 85 ? -8.339 -11.104 19.720 1.00 65.06 85 ASN A N 1
ATOM 642 C CA . ASN A 1 85 ? -9.797 -11.251 19.916 1.00 65.06 85 ASN A CA 1
ATOM 643 C C . ASN A 1 85 ? -10.367 -10.307 21.005 1.00 65.06 85 ASN A C 1
ATOM 645 O O . ASN A 1 85 ? -11.551 -10.376 21.336 1.00 65.06 85 ASN A O 1
ATOM 649 N N . CYS A 1 86 ? -9.531 -9.454 21.605 1.00 54.25 86 CYS A N 1
ATOM 650 C CA . CYS A 1 86 ? -9.888 -8.570 22.713 1.00 54.25 86 CYS A CA 1
ATOM 651 C C . CYS A 1 86 ? -10.173 -7.138 22.234 1.00 54.25 86 CYS A C 1
ATOM 653 O O . CYS A 1 86 ? -9.604 -6.686 21.246 1.00 54.25 86 CYS A O 1
ATOM 655 N N . ARG A 1 87 ? -11.070 -6.460 22.970 1.00 62.19 87 ARG A N 1
ATOM 656 C CA . ARG A 1 87 ? -11.673 -5.132 22.717 1.00 62.19 87 ARG A CA 1
ATOM 657 C C . ARG A 1 87 ? -10.726 -4.077 22.129 1.00 62.19 87 ARG A C 1
ATOM 659 O O . ARG A 1 87 ? -9.532 -4.085 22.410 1.00 62.19 87 ARG A O 1
ATOM 666 N N . GLN A 1 88 ? -11.331 -3.133 21.397 1.00 67.38 88 GLN A N 1
ATOM 667 C CA . GLN A 1 88 ? -10.666 -2.004 20.742 1.00 67.38 88 GLN A CA 1
ATOM 668 C C . GLN A 1 88 ? -9.569 -1.380 21.619 1.00 67.38 88 GLN A C 1
ATOM 670 O O . GLN A 1 88 ? -9.847 -0.836 22.689 1.00 67.38 88 GLN A O 1
ATOM 675 N N . ARG A 1 89 ? -8.323 -1.470 21.155 1.00 78.94 89 ARG A N 1
ATOM 676 C CA . ARG A 1 89 ? -7.176 -0.741 21.687 1.00 78.94 89 ARG A CA 1
ATOM 677 C C . ARG A 1 89 ? -7.291 0.721 21.267 1.00 78.94 89 ARG A C 1
ATOM 679 O O . ARG A 1 89 ? -7.754 1.022 20.167 1.00 78.94 89 ARG A O 1
ATOM 686 N N . ALA A 1 90 ? -6.841 1.620 22.138 1.00 75.81 90 ALA A N 1
ATOM 687 C CA . ALA A 1 90 ? -6.771 3.039 21.808 1.00 75.81 90 ALA A CA 1
ATOM 688 C C . ALA A 1 90 ? -5.703 3.303 20.732 1.00 75.81 90 ALA A C 1
ATOM 690 O O . ALA A 1 90 ? -5.970 4.022 19.774 1.00 75.81 90 ALA A O 1
ATOM 691 N N . GLU A 1 91 ? -4.527 2.673 20.860 1.00 82.50 91 GLU A N 1
ATOM 692 C CA . GLU A 1 91 ? -3.380 2.873 19.968 1.00 82.50 91 GLU A CA 1
ATOM 693 C C . GLU A 1 91 ? -2.578 1.576 19.754 1.00 82.50 91 GLU A C 1
ATOM 695 O O . GLU A 1 91 ? -2.632 0.646 20.565 1.00 82.50 91 GLU A O 1
ATOM 700 N N . LEU A 1 92 ? -1.843 1.525 18.638 1.00 87.31 92 LEU A N 1
ATOM 701 C CA . LEU A 1 92 ? -0.838 0.499 18.350 1.00 87.31 92 LEU A CA 1
ATOM 702 C C . LEU A 1 92 ? 0.543 0.999 18.760 1.00 87.31 92 LEU A C 1
ATOM 704 O O . LEU A 1 92 ? 0.816 2.195 18.662 1.00 87.31 92 LEU A O 1
ATOM 708 N N . ASP A 1 93 ? 1.429 0.074 19.128 1.00 91.31 93 ASP A N 1
ATOM 709 C CA . ASP A 1 93 ? 2.849 0.394 19.211 1.00 91.31 93 ASP A CA 1
ATOM 710 C C . ASP A 1 93 ? 3.404 0.804 17.833 1.00 91.31 93 ASP A C 1
ATOM 712 O O . ASP A 1 93 ? 2.893 0.416 16.773 1.00 91.31 93 ASP A O 1
ATOM 716 N N . ASP A 1 94 ? 4.462 1.616 17.858 1.00 93.44 94 ASP A N 1
ATOM 717 C CA . ASP A 1 94 ? 5.050 2.186 16.646 1.00 93.44 94 ASP A CA 1
ATOM 718 C C . ASP A 1 94 ? 5.591 1.108 15.693 1.00 93.44 94 ASP A C 1
ATOM 720 O O . ASP A 1 94 ? 5.530 1.290 14.477 1.00 93.44 94 ASP A O 1
ATOM 724 N N . ALA A 1 95 ? 6.063 -0.032 16.211 1.00 95.19 95 ALA A N 1
ATOM 725 C CA . ALA A 1 95 ? 6.595 -1.120 15.392 1.00 95.19 95 ALA A CA 1
ATOM 726 C C . ALA A 1 95 ? 5.489 -1.805 14.573 1.00 95.19 95 ALA A C 1
ATOM 728 O O . ALA A 1 95 ? 5.632 -1.997 13.364 1.00 95.19 95 ALA A O 1
ATOM 729 N N . THR A 1 96 ? 4.351 -2.103 15.199 1.00 95.75 96 THR A N 1
ATOM 730 C CA . THR A 1 96 ? 3.181 -2.686 14.539 1.00 95.75 96 THR A CA 1
ATOM 731 C C . THR A 1 96 ? 2.596 -1.720 13.513 1.00 95.75 96 THR A C 1
ATOM 733 O O . THR A 1 96 ? 2.292 -2.114 12.385 1.00 95.75 96 THR A O 1
ATOM 736 N N . MET A 1 97 ? 2.474 -0.437 13.867 1.00 97.06 97 MET A N 1
ATOM 737 C CA . MET A 1 97 ? 1.978 0.587 12.946 1.00 97.06 97 MET A CA 1
ATOM 738 C C . MET A 1 97 ? 2.911 0.758 11.736 1.00 97.06 97 MET A C 1
ATOM 740 O O . MET A 1 97 ? 2.445 0.841 10.596 1.00 97.06 97 MET A O 1
ATOM 744 N N . HIS A 1 98 ? 4.227 0.731 11.961 1.00 97.81 98 HIS A N 1
ATOM 745 C CA . HIS A 1 98 ? 5.229 0.734 10.899 1.00 97.81 98 HIS A CA 1
ATOM 746 C C . HIS A 1 98 ? 5.105 -0.491 9.986 1.00 97.81 98 HIS A C 1
ATOM 748 O O . HIS A 1 98 ? 5.079 -0.339 8.764 1.00 97.81 98 HIS A O 1
ATOM 754 N N . ALA A 1 99 ? 4.958 -1.694 10.547 1.00 97.94 99 ALA A N 1
ATOM 755 C CA . ALA A 1 99 ? 4.786 -2.919 9.766 1.00 97.94 99 ALA A CA 1
ATOM 756 C C . ALA A 1 99 ? 3.518 -2.884 8.890 1.00 97.94 99 ALA A C 1
ATOM 758 O O . ALA A 1 99 ? 3.560 -3.298 7.730 1.00 97.94 99 ALA A O 1
ATOM 759 N N . ILE A 1 100 ? 2.400 -2.345 9.398 1.00 98.25 100 ILE A N 1
ATOM 760 C CA . ILE A 1 100 ? 1.164 -2.150 8.616 1.00 98.25 100 ILE A CA 1
ATOM 761 C C . ILE A 1 100 ? 1.397 -1.169 7.460 1.00 98.25 100 ILE A C 1
ATOM 763 O O . ILE A 1 100 ? 1.045 -1.474 6.315 1.00 98.25 100 ILE A O 1
ATOM 767 N N . ALA A 1 101 ? 1.987 -0.004 7.747 1.00 98.31 101 ALA A N 1
ATOM 768 C CA . ALA A 1 101 ? 2.258 1.032 6.752 1.00 98.31 101 ALA A CA 1
ATOM 769 C C . ALA A 1 101 ? 3.175 0.510 5.634 1.00 98.31 101 ALA A C 1
ATOM 771 O O . ALA A 1 101 ? 2.849 0.647 4.452 1.00 98.31 101 ALA A O 1
ATOM 772 N N . GLN A 1 102 ? 4.266 -0.164 6.004 1.00 97.94 102 GLN A N 1
ATOM 773 C CA . GLN A 1 102 ? 5.219 -0.753 5.069 1.00 97.94 102 GLN A CA 1
ATOM 774 C C . GLN A 1 102 ? 4.583 -1.863 4.221 1.00 97.94 102 GLN A C 1
ATOM 776 O O . GLN A 1 102 ? 4.760 -1.879 3.003 1.00 97.94 102 GLN A O 1
ATOM 781 N N . CYS A 1 103 ? 3.801 -2.760 4.833 1.00 98.25 103 CYS A N 1
ATOM 782 C CA . CYS A 1 103 ? 3.074 -3.815 4.123 1.00 98.25 103 CYS A CA 1
ATOM 783 C C . CYS A 1 103 ? 2.141 -3.228 3.051 1.00 98.25 103 CYS A C 1
ATOM 785 O O . CYS A 1 103 ? 2.213 -3.600 1.877 1.00 98.25 103 CYS A O 1
ATOM 787 N N . CYS A 1 104 ? 1.313 -2.246 3.423 1.00 98.44 104 CYS A N 1
ATOM 788 C CA . CYS A 1 104 ? 0.381 -1.605 2.495 1.00 98.44 104 CYS A CA 1
ATOM 789 C C . CYS A 1 104 ? 1.106 -0.834 1.386 1.00 98.44 104 CYS A C 1
ATOM 791 O O . CYS A 1 104 ? 0.700 -0.898 0.226 1.00 98.44 104 CYS A O 1
ATOM 793 N N . GLN A 1 105 ? 2.192 -0.131 1.711 1.00 97.94 105 GLN A N 1
ATOM 794 C CA . GLN A 1 105 ? 2.991 0.570 0.713 1.00 97.94 105 GLN A CA 1
ATOM 795 C C . GLN A 1 105 ? 3.583 -0.406 -0.305 1.00 97.94 105 GLN A C 1
ATOM 797 O O . GLN A 1 105 ? 3.424 -0.203 -1.508 1.00 97.94 105 GLN A O 1
ATOM 802 N N . GLN A 1 106 ? 4.199 -1.497 0.156 1.00 96.94 106 GLN A N 1
ATOM 803 C CA . GLN A 1 106 ? 4.772 -2.499 -0.737 1.00 96.94 106 GLN A CA 1
ATOM 804 C C . GLN A 1 106 ? 3.703 -3.123 -1.636 1.00 96.94 106 GLN A C 1
ATOM 806 O O . GLN A 1 106 ? 3.896 -3.180 -2.851 1.00 96.94 106 GLN A O 1
ATOM 811 N N . LEU A 1 107 ? 2.558 -3.535 -1.084 1.00 96.69 107 LEU A N 1
ATOM 812 C CA . LEU A 1 107 ? 1.464 -4.098 -1.880 1.00 96.69 107 LEU A CA 1
ATOM 813 C C . LEU A 1 107 ? 0.954 -3.112 -2.945 1.00 96.69 107 LEU A C 1
ATOM 815 O O . LEU A 1 107 ? 0.692 -3.522 -4.076 1.00 96.69 107 LEU A O 1
ATOM 819 N N . ASN A 1 108 ? 0.835 -1.822 -2.609 1.00 96.00 108 ASN A N 1
ATOM 820 C CA . ASN A 1 108 ? 0.393 -0.794 -3.553 1.00 96.00 108 ASN A CA 1
ATOM 821 C C . ASN A 1 108 ? 1.436 -0.532 -4.652 1.00 96.00 108 ASN A C 1
ATOM 823 O O . ASN A 1 108 ? 1.092 -0.541 -5.833 1.00 96.00 108 ASN A O 1
ATOM 827 N N . GLN A 1 109 ? 2.707 -0.348 -4.278 1.00 95.38 109 GLN A N 1
ATOM 828 C CA . GLN A 1 109 ? 3.795 -0.039 -5.211 1.00 95.38 109 GLN A CA 1
ATOM 829 C C . GLN A 1 109 ? 4.008 -1.139 -6.252 1.00 95.38 109 GLN A C 1
ATOM 831 O O . GLN A 1 109 ? 4.225 -0.839 -7.422 1.00 95.38 109 GLN A O 1
ATOM 836 N N . HIS A 1 110 ? 3.906 -2.407 -5.846 1.00 94.69 110 HIS A N 1
ATOM 837 C CA . HIS A 1 110 ? 4.100 -3.543 -6.751 1.00 94.69 110 HIS A CA 1
ATOM 838 C C . HIS A 1 110 ? 2.920 -3.770 -7.705 1.00 94.69 110 HIS A C 1
ATOM 840 O O . HIS A 1 110 ? 3.036 -4.588 -8.614 1.00 94.69 110 HIS A O 1
ATOM 846 N N . HIS A 1 111 ? 1.799 -3.068 -7.499 1.00 92.69 111 HIS A N 1
ATOM 847 C CA . HIS A 1 111 ? 0.633 -3.065 -8.379 1.00 92.69 111 HIS A CA 1
ATOM 848 C C . HIS A 1 111 ? 0.195 -4.482 -8.820 1.00 92.69 111 HIS A C 1
ATOM 850 O O . HIS A 1 111 ? 0.010 -4.774 -10.003 1.00 92.69 111 HIS A O 1
ATOM 856 N N . LEU A 1 112 ? 0.066 -5.380 -7.834 1.00 92.81 112 LEU A N 1
ATOM 857 C CA . LEU A 1 112 ? -0.109 -6.830 -8.011 1.00 92.81 112 LEU A CA 1
ATOM 858 C C . LEU A 1 112 ? -1.486 -7.242 -8.559 1.00 92.81 112 LEU A C 1
ATOM 860 O O . LEU A 1 112 ? -1.686 -8.397 -8.942 1.00 92.81 112 LEU A O 1
ATOM 864 N N . PHE A 1 113 ? -2.440 -6.314 -8.587 1.00 88.50 113 PHE A N 1
ATOM 865 C CA . PHE A 1 113 ? -3.760 -6.515 -9.171 1.00 88.50 113 PHE A CA 1
ATOM 866 C C . PHE A 1 113 ? -3.840 -5.854 -10.545 1.00 88.50 113 PHE A C 1
ATOM 868 O O . PHE A 1 113 ? -3.262 -4.789 -10.772 1.00 88.50 113 PHE A O 1
ATOM 875 N N . ALA A 1 114 ? -4.634 -6.440 -11.440 1.00 83.31 114 ALA A N 1
ATOM 876 C CA . ALA A 1 114 ? -4.862 -5.869 -12.765 1.00 83.31 114 ALA A C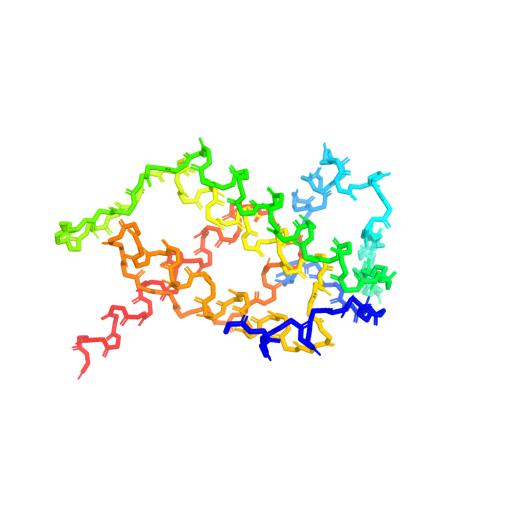A 1
ATOM 877 C C . ALA A 1 114 ? -5.454 -4.454 -12.685 1.00 83.31 114 ALA A C 1
ATOM 879 O O . ALA A 1 114 ? -5.105 -3.567 -13.459 1.00 83.31 114 ALA A O 1
ATOM 880 N N . GLU A 1 115 ? -6.335 -4.239 -11.706 1.00 84.00 115 GLU A N 1
ATOM 881 C CA . GLU A 1 115 ? -7.047 -2.988 -11.505 1.00 84.00 115 GLU A CA 1
ATOM 882 C C . GLU A 1 115 ? -7.283 -2.729 -10.019 1.00 84.00 115 GLU A C 1
ATOM 884 O O . GLU A 1 115 ? -7.206 -3.624 -9.177 1.00 84.00 115 GLU A O 1
ATOM 889 N N . ALA A 1 116 ? -7.644 -1.484 -9.705 1.00 89.12 116 ALA A N 1
ATOM 890 C CA . ALA A 1 116 ? -8.134 -1.095 -8.387 1.00 89.12 116 ALA A CA 1
ATOM 891 C C . ALA A 1 116 ? -7.153 -1.322 -7.217 1.00 89.12 116 ALA A C 1
ATOM 893 O O . ALA A 1 116 ? -7.606 -1.323 -6.077 1.00 89.12 116 ALA A O 1
ATOM 894 N N . ASN A 1 117 ? -5.836 -1.409 -7.459 1.00 92.31 117 ASN A N 1
ATOM 895 C CA . ASN A 1 117 ? -4.810 -1.605 -6.419 1.00 92.31 117 ASN A CA 1
ATOM 896 C C . ASN A 1 117 ? -4.993 -0.675 -5.225 1.00 92.31 117 ASN A C 1
ATOM 898 O O . ASN A 1 117 ? -5.164 -1.149 -4.109 1.00 92.31 117 ASN A O 1
ATOM 902 N N . ILE A 1 118 ? -5.086 0.636 -5.456 1.00 93.69 118 ILE A N 1
ATOM 903 C CA . ILE A 1 118 ? -5.239 1.584 -4.349 1.00 93.69 118 ILE A CA 1
ATOM 904 C C . ILE A 1 118 ? -6.556 1.407 -3.575 1.00 93.69 118 ILE A C 1
ATOM 906 O O . ILE A 1 118 ? -6.600 1.659 -2.376 1.00 93.69 118 ILE A O 1
ATOM 910 N N . ARG A 1 119 ? -7.625 0.932 -4.231 1.00 94.56 119 ARG A N 1
ATOM 911 C CA . ARG A 1 119 ? -8.913 0.632 -3.579 1.00 94.56 119 ARG A CA 1
ATOM 912 C C . ARG A 1 119 ? -8.798 -0.620 -2.715 1.00 94.56 119 ARG A C 1
ATOM 914 O O . ARG A 1 119 ? -9.180 -0.606 -1.550 1.00 94.56 119 ARG A O 1
ATOM 921 N N . THR A 1 120 ? -8.207 -1.675 -3.264 1.00 95.81 120 THR A N 1
ATOM 922 C CA . THR A 1 120 ? -7.964 -2.932 -2.552 1.00 95.81 120 THR A CA 1
ATOM 923 C C . THR A 1 120 ? -7.013 -2.735 -1.377 1.00 95.81 120 THR A C 1
ATOM 925 O O . THR A 1 120 ? -7.277 -3.217 -0.282 1.00 95.81 120 THR A O 1
ATOM 928 N N . ILE A 1 121 ? -5.924 -1.999 -1.573 1.00 97.44 121 ILE A N 1
ATOM 929 C CA . ILE A 1 121 ? -4.877 -1.861 -0.566 1.00 97.44 121 ILE A CA 1
ATOM 930 C C . ILE A 1 121 ? -5.188 -0.736 0.419 1.00 97.44 121 ILE A C 1
ATOM 932 O O . ILE A 1 121 ? -5.286 -0.985 1.617 1.00 97.44 121 ILE A O 1
ATOM 936 N N . GLY A 1 122 ? -5.406 0.483 -0.078 1.00 95.06 122 GLY A N 1
ATOM 937 C CA . GLY A 1 122 ? -5.576 1.672 0.757 1.00 95.06 122 GLY A CA 1
ATOM 938 C C . GLY A 1 122 ? -6.887 1.720 1.543 1.00 95.06 122 GLY A C 1
ATOM 939 O O . GLY A 1 122 ? -6.930 2.374 2.578 1.00 95.06 122 GLY A O 1
ATOM 940 N N . PHE A 1 123 ? -7.939 1.025 1.094 1.00 94.81 123 PHE A N 1
ATOM 941 C CA . PHE A 1 123 ? -9.233 1.022 1.791 1.00 94.81 123 PHE A CA 1
ATOM 942 C C . PHE A 1 123 ? -9.562 -0.317 2.443 1.00 94.81 123 PHE A C 1
ATOM 944 O O . PHE A 1 123 ? -10.054 -0.316 3.567 1.00 94.81 123 PHE A O 1
ATOM 951 N N . LEU A 1 124 ? -9.323 -1.450 1.769 1.00 96.88 124 LEU A N 1
ATOM 952 C CA . LEU A 1 124 ? -9.716 -2.759 2.305 1.00 96.88 124 LEU A CA 1
ATOM 953 C C . LEU A 1 124 ? -8.602 -3.398 3.135 1.00 96.88 124 LEU A C 1
ATOM 955 O O . LEU A 1 124 ? -8.821 -3.713 4.301 1.00 96.88 124 LEU A O 1
ATOM 959 N N . CYS A 1 125 ? -7.411 -3.580 2.558 1.00 97.88 125 CYS A N 1
ATOM 960 C CA . CYS A 1 125 ? -6.296 -4.245 3.233 1.00 97.88 125 CYS A CA 1
ATOM 961 C C . CYS A 1 125 ? -5.855 -3.463 4.473 1.00 97.88 125 CYS A C 1
ATOM 963 O O . CYS A 1 125 ? -5.863 -4.024 5.563 1.00 97.88 125 CYS A O 1
ATOM 965 N N . LEU A 1 126 ? -5.580 -2.164 4.328 1.00 98.44 126 LEU A N 1
ATOM 966 C CA . LEU A 1 126 ? -5.166 -1.304 5.436 1.00 98.44 126 LEU A CA 1
ATOM 967 C C . LEU A 1 126 ? -6.142 -1.369 6.617 1.00 98.44 126 LEU A C 1
ATOM 969 O O . LEU A 1 126 ? -5.735 -1.645 7.742 1.00 98.44 126 LEU A O 1
ATOM 973 N N . ASN A 1 127 ? -7.439 -1.182 6.362 1.00 97.94 127 ASN A N 1
ATOM 974 C CA . ASN A 1 127 ? -8.437 -1.230 7.428 1.00 97.94 127 ASN A CA 1
ATOM 975 C C . ASN A 1 127 ? -8.595 -2.626 8.024 1.00 97.94 127 ASN A C 1
ATOM 977 O O . ASN A 1 127 ? -8.768 -2.736 9.232 1.00 97.94 127 ASN A O 1
ATOM 981 N N . LYS A 1 128 ? -8.480 -3.691 7.222 1.00 96.81 128 LYS A N 1
ATOM 982 C CA . LYS A 1 128 ? -8.457 -5.050 7.764 1.00 96.81 128 LYS A CA 1
ATOM 983 C C . LYS A 1 128 ? -7.289 -5.229 8.739 1.00 96.81 128 LYS A C 1
ATOM 985 O O . LYS A 1 128 ? -7.514 -5.715 9.839 1.00 96.81 128 LYS A O 1
ATOM 990 N N . LEU A 1 129 ? -6.073 -4.825 8.363 1.00 96.31 129 LEU A N 1
ATOM 991 C CA . LEU A 1 129 ? -4.892 -4.981 9.219 1.00 96.31 129 LEU A CA 1
ATOM 992 C C . LEU A 1 129 ? -5.006 -4.160 10.513 1.00 96.31 129 LEU A C 1
ATOM 994 O O . LEU A 1 129 ? -4.641 -4.649 11.577 1.00 96.31 129 LEU A O 1
ATOM 998 N N . LEU A 1 130 ? -5.560 -2.946 10.447 1.00 96.00 130 LEU A N 1
ATOM 999 C CA . LEU A 1 130 ? -5.841 -2.127 11.633 1.00 96.00 130 LEU A CA 1
ATOM 1000 C C . LEU A 1 130 ? -6.870 -2.796 12.560 1.00 96.00 130 LEU A C 1
ATOM 1002 O O . LEU A 1 130 ? -6.653 -2.882 13.769 1.00 96.00 130 LEU A O 1
ATOM 1006 N N . LEU A 1 131 ? -7.963 -3.315 11.992 1.00 94.38 131 LEU A N 1
ATOM 1007 C CA . LEU A 1 131 ? -9.023 -3.992 12.743 1.00 94.38 131 LEU A CA 1
ATOM 1008 C C . LEU A 1 131 ? -8.552 -5.314 13.360 1.00 94.38 131 LEU A C 1
ATOM 1010 O O . LEU A 1 131 ? -8.902 -5.599 14.501 1.00 94.38 131 LEU A O 1
ATOM 1014 N N . ASP A 1 132 ? -7.728 -6.091 12.652 1.00 93.69 132 ASP A N 1
ATOM 1015 C CA . ASP A 1 132 ? -7.124 -7.327 13.173 1.00 93.69 132 ASP A CA 1
ATOM 1016 C C . ASP A 1 132 ? -6.253 -7.047 14.417 1.00 93.69 132 ASP A C 1
ATOM 1018 O O . ASP A 1 132 ? -6.171 -7.869 15.332 1.00 93.69 132 ASP A O 1
ATOM 1022 N N . GLN A 1 133 ? -5.626 -5.867 14.471 1.00 92.81 133 GLN A N 1
ATOM 1023 C CA . GLN A 1 133 ? -4.839 -5.400 15.617 1.00 92.81 133 GLN A CA 1
ATOM 1024 C C . GLN A 1 133 ? -5.678 -4.646 16.664 1.00 92.81 133 GLN A C 1
ATOM 1026 O O . GLN A 1 133 ? -5.154 -4.148 17.662 1.00 92.81 133 GLN A O 1
ATOM 1031 N N . GLY A 1 134 ? -6.996 -4.599 16.470 1.00 92.31 134 GLY A N 1
ATOM 1032 C CA . GLY A 1 134 ? -7.947 -4.053 17.423 1.00 92.31 134 GLY A CA 1
ATOM 1033 C C . GLY A 1 134 ? -7.966 -2.530 17.491 1.00 92.31 134 GLY A C 1
ATOM 1034 O O . GLY A 1 134 ? -8.449 -2.012 18.485 1.00 92.31 134 GLY A O 1
ATOM 1035 N N . VAL A 1 135 ? -7.474 -1.790 16.497 1.00 92.88 135 VAL A N 1
ATOM 1036 C CA . VAL A 1 135 ? -7.594 -0.318 16.483 1.00 92.88 135 VAL A CA 1
ATOM 1037 C C . VAL A 1 135 ? -8.653 0.172 15.505 1.00 92.88 135 VAL A C 1
ATOM 1039 O O . VAL A 1 135 ? -9.159 -0.575 14.667 1.00 92.88 135 VAL A O 1
ATOM 1042 N N . ALA A 1 136 ? -9.020 1.448 15.639 1.00 93.75 136 ALA A N 1
A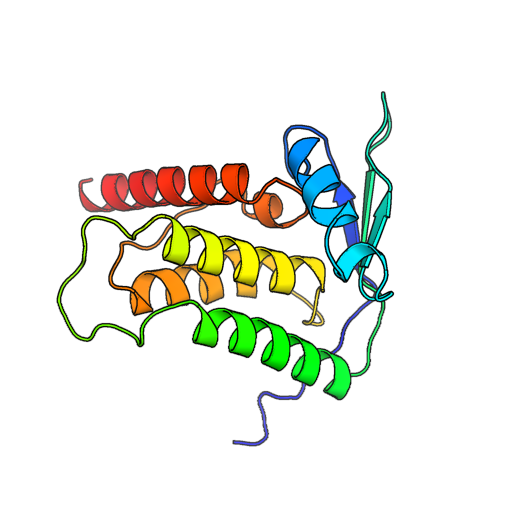TOM 1043 C CA . ALA A 1 136 ? -9.996 2.081 14.766 1.00 93.75 136 ALA A CA 1
ATOM 1044 C C . ALA A 1 136 ? -9.543 2.041 13.290 1.00 93.75 136 ALA A C 1
ATOM 1046 O O . ALA A 1 136 ? -8.347 2.200 13.009 1.00 93.75 136 ALA A O 1
ATOM 1047 N N . PRO A 1 137 ? -10.482 1.871 12.342 1.00 96.00 137 PRO A N 1
ATOM 1048 C CA . PRO A 1 137 ? -10.191 2.042 10.926 1.00 96.00 137 PRO A CA 1
ATOM 1049 C C . PRO A 1 137 ? -9.804 3.497 10.621 1.00 96.00 137 PRO A C 1
ATOM 1051 O O . PRO A 1 137 ? -10.032 4.412 11.413 1.00 96.00 137 PRO A O 1
ATOM 1054 N N . THR A 1 138 ? -9.224 3.713 9.446 1.00 97.38 138 THR A N 1
ATOM 1055 C CA . THR A 1 138 ? -8.754 5.011 8.969 1.00 97.38 138 THR A CA 1
ATOM 1056 C C . THR A 1 138 ? -9.498 5.456 7.711 1.00 97.38 138 THR A C 1
ATOM 1058 O O . THR A 1 138 ? -9.744 4.671 6.789 1.00 97.38 138 THR A O 1
ATOM 1061 N N . ILE A 1 139 ? -9.836 6.747 7.661 1.00 97.50 139 ILE A N 1
ATOM 1062 C CA . ILE A 1 139 ? -10.326 7.434 6.462 1.00 97.50 139 ILE A CA 1
ATOM 1063 C C . ILE A 1 139 ? -9.186 8.293 5.908 1.00 97.50 139 ILE A C 1
ATOM 1065 O O . ILE A 1 139 ? -8.985 9.449 6.303 1.00 97.50 139 ILE A O 1
ATOM 1069 N N . LEU A 1 140 ? -8.418 7.712 4.985 1.00 97.12 140 LEU A N 1
ATOM 1070 C CA . LEU A 1 140 ? -7.371 8.437 4.269 1.00 97.12 140 LEU A CA 1
ATOM 1071 C C . LEU A 1 140 ? -7.997 9.471 3.327 1.00 97.12 140 LEU A C 1
ATOM 1073 O O . LEU A 1 140 ? -8.733 9.117 2.410 1.00 97.12 140 LEU A O 1
ATOM 1077 N N . GLU A 1 141 ? -7.649 10.744 3.513 1.00 95.50 141 GLU A N 1
ATOM 1078 C CA . GLU A 1 141 ? -8.045 11.822 2.594 1.00 95.50 141 GLU A CA 1
ATOM 1079 C C . GLU A 1 141 ? -7.400 11.644 1.215 1.00 95.50 141 GLU A C 1
ATOM 1081 O O . GLU A 1 141 ? -8.036 11.848 0.182 1.00 95.50 141 GLU A O 1
ATOM 1086 N N . TYR A 1 142 ? -6.140 11.208 1.194 1.00 96.69 142 TYR A N 1
ATOM 1087 C CA . TYR A 1 142 ? -5.395 10.987 -0.035 1.00 96.69 142 TYR A CA 1
ATOM 1088 C C . TYR A 1 142 ? -4.645 9.647 0.021 1.00 96.69 142 TYR A C 1
ATOM 1090 O O . TYR A 1 142 ? -3.499 9.589 0.470 1.00 96.69 142 TYR A O 1
ATOM 1098 N N . PRO A 1 143 ? -5.261 8.541 -0.441 1.00 96.19 143 PRO A N 1
ATOM 1099 C CA . PRO A 1 143 ? -4.703 7.198 -0.266 1.00 96.19 143 PRO A CA 1
ATOM 1100 C C . PRO A 1 143 ? -3.399 6.984 -1.047 1.00 96.19 143 PRO A C 1
ATOM 1102 O O . PRO A 1 143 ? -2.577 6.159 -0.662 1.00 96.19 143 PRO A O 1
ATOM 1105 N N . LYS A 1 144 ? -3.153 7.779 -2.097 1.00 96.56 144 LYS A N 1
ATOM 1106 C CA . LYS A 1 144 ? -1.899 7.767 -2.867 1.00 96.56 144 LYS A CA 1
ATOM 1107 C C . LYS A 1 144 ? -0.662 8.184 -2.055 1.00 96.56 144 LYS A C 1
ATOM 1109 O O . LYS A 1 144 ? 0.441 8.118 -2.578 1.00 96.56 144 LYS A O 1
ATOM 1114 N N . VAL A 1 145 ? -0.798 8.549 -0.777 1.00 97.62 145 VAL A N 1
ATOM 1115 C CA . VAL A 1 145 ? 0.341 8.582 0.163 1.00 97.62 145 VAL A CA 1
ATOM 1116 C C . VAL A 1 145 ? 1.127 7.252 0.161 1.00 97.62 145 VAL A C 1
ATOM 1118 O O . VAL A 1 145 ? 2.333 7.247 0.380 1.00 97.62 145 VAL A O 1
ATOM 1121 N N . LEU A 1 146 ? 0.473 6.136 -0.189 1.00 97.75 146 LEU A N 1
ATOM 1122 C CA . LEU A 1 146 ? 1.080 4.810 -0.358 1.00 97.75 146 LEU A CA 1
ATOM 1123 C C . LEU A 1 146 ? 1.924 4.639 -1.638 1.00 97.75 146 LEU A C 1
ATOM 1125 O O . LEU A 1 146 ? 2.421 3.539 -1.876 1.00 97.75 146 LEU A O 1
ATOM 1129 N N . ASP A 1 147 ? 2.070 5.658 -2.492 1.00 96.62 147 ASP A N 1
ATOM 1130 C CA . ASP A 1 147 ? 2.872 5.539 -3.718 1.00 96.62 147 ASP A CA 1
ATOM 1131 C C . ASP A 1 147 ? 4.373 5.664 -3.406 1.00 96.62 147 ASP A C 1
ATOM 1133 O O . ASP A 1 147 ? 5.117 4.720 -3.642 1.00 96.62 147 ASP A O 1
ATOM 1137 N N . MET A 1 148 ? 4.842 6.804 -2.879 1.00 97.31 148 MET A N 1
ATOM 1138 C CA . MET A 1 148 ? 6.277 7.068 -2.649 1.00 97.31 148 MET A CA 1
ATOM 1139 C C . MET A 1 148 ? 6.547 8.050 -1.489 1.00 97.31 148 MET A C 1
ATOM 1141 O O . MET A 1 148 ? 7.551 8.767 -1.478 1.00 97.31 148 MET A O 1
ATOM 1145 N N . CYS A 1 149 ? 5.634 8.158 -0.522 1.00 98.19 149 CYS A N 1
ATOM 1146 C CA . CYS A 1 149 ? 5.916 8.889 0.717 1.00 98.19 149 CYS A CA 1
ATOM 1147 C C . CYS A 1 149 ? 6.727 8.024 1.693 1.00 98.19 149 CYS A C 1
ATOM 1149 O O . CYS A 1 149 ? 6.848 6.813 1.508 1.00 98.19 149 CYS A O 1
ATOM 1151 N N . SER A 1 150 ? 7.309 8.642 2.719 1.00 98.25 150 SER A N 1
ATOM 1152 C CA . SER A 1 150 ? 8.012 7.891 3.759 1.00 98.25 150 SER A CA 1
ATOM 1153 C C . SER A 1 150 ? 7.030 7.080 4.593 1.00 98.25 150 SER A C 1
ATOM 1155 O O . SER A 1 150 ? 5.844 7.410 4.687 1.00 98.25 150 SER A O 1
ATOM 1157 N N . THR A 1 151 ? 7.528 6.043 5.256 1.00 97.81 151 THR A N 1
ATOM 1158 C CA . THR A 1 151 ? 6.702 5.261 6.180 1.00 97.81 151 THR A CA 1
ATOM 1159 C C . THR A 1 151 ? 6.150 6.157 7.296 1.00 97.81 151 THR A C 1
ATOM 1161 O O . THR A 1 151 ? 4.986 6.027 7.667 1.00 97.81 151 THR A O 1
ATOM 1164 N N . ALA A 1 152 ? 6.925 7.145 7.756 1.00 98.12 152 ALA A N 1
ATOM 1165 C CA . ALA A 1 152 ? 6.471 8.143 8.725 1.00 98.12 152 ALA A CA 1
ATOM 1166 C C . ALA A 1 152 ? 5.298 8.999 8.203 1.00 98.12 152 ALA A C 1
ATOM 1168 O O . ALA A 1 152 ? 4.311 9.180 8.917 1.00 98.12 152 ALA A O 1
ATOM 1169 N N . ASP A 1 153 ? 5.362 9.466 6.950 1.00 98.38 153 ASP A N 1
ATOM 1170 C CA . ASP A 1 153 ? 4.269 10.217 6.308 1.00 98.38 153 ASP A CA 1
ATOM 1171 C C . ASP A 1 153 ? 2.989 9.368 6.221 1.00 98.38 153 ASP A C 1
ATOM 1173 O O . ASP A 1 153 ? 1.882 9.854 6.464 1.00 98.38 153 ASP A O 1
ATOM 1177 N N . ILE A 1 154 ? 3.136 8.079 5.894 1.00 98.62 154 ILE A N 1
ATOM 1178 C CA . ILE A 1 154 ? 2.016 7.137 5.803 1.00 98.62 154 ILE A CA 1
ATOM 1179 C C . ILE A 1 154 ? 1.382 6.927 7.181 1.00 98.62 154 ILE A C 1
ATOM 1181 O O . ILE A 1 154 ? 0.162 7.011 7.304 1.00 98.62 154 ILE A O 1
ATOM 1185 N N . ILE A 1 155 ? 2.186 6.703 8.225 1.00 98.50 155 ILE A N 1
ATOM 1186 C CA . ILE A 1 155 ? 1.697 6.559 9.604 1.00 98.50 155 ILE A CA 1
ATOM 1187 C C . ILE A 1 155 ? 0.948 7.821 10.046 1.00 98.50 155 ILE A C 1
ATOM 1189 O O . ILE A 1 155 ? -0.142 7.722 10.612 1.00 98.50 155 ILE A O 1
ATOM 1193 N N . ALA A 1 156 ? 1.488 9.007 9.755 1.00 98.12 156 ALA A N 1
ATOM 1194 C CA . ALA A 1 156 ? 0.826 10.270 10.066 1.00 98.12 156 ALA A CA 1
ATOM 1195 C C . ALA A 1 156 ? -0.535 10.388 9.357 1.00 98.12 156 ALA A C 1
ATOM 1197 O O . ALA A 1 156 ? -1.531 10.747 9.989 1.00 98.12 156 ALA A O 1
ATOM 1198 N N . ALA A 1 157 ? -0.612 10.011 8.076 1.00 98.31 157 ALA A N 1
ATOM 1199 C CA . ALA A 1 157 ? -1.866 9.989 7.326 1.00 98.31 157 ALA A CA 1
ATOM 1200 C C . ALA A 1 157 ? -2.876 8.975 7.895 1.00 98.31 157 ALA A C 1
ATOM 1202 O O . ALA A 1 157 ? -4.067 9.286 7.981 1.00 98.31 157 ALA A O 1
ATOM 1203 N N . ILE A 1 158 ? -2.413 7.793 8.325 1.00 98.25 158 ILE A N 1
ATOM 1204 C CA . ILE A 1 158 ? -3.248 6.778 8.985 1.00 98.25 158 ILE A CA 1
ATOM 1205 C C . ILE A 1 158 ? -3.839 7.341 10.277 1.00 98.25 158 ILE A C 1
ATOM 1207 O O . ILE A 1 158 ? -5.061 7.307 10.431 1.00 98.25 158 ILE A O 1
ATOM 1211 N N . ARG A 1 159 ? -3.005 7.903 11.163 1.00 97.50 159 ARG A N 1
ATOM 1212 C CA . ARG A 1 159 ? -3.434 8.492 12.445 1.00 97.50 159 ARG A CA 1
ATOM 1213 C C . ARG A 1 159 ? -4.434 9.629 12.230 1.00 97.50 159 ARG A C 1
ATOM 1215 O O . ARG A 1 159 ? -5.505 9.641 12.832 1.00 97.50 159 ARG A O 1
ATOM 1222 N N . GLN A 1 160 ? -4.154 10.534 11.291 1.00 97.81 160 GLN A N 1
ATOM 1223 C CA . GLN A 1 160 ? -5.091 11.600 10.931 1.00 97.81 160 GLN A CA 1
ATOM 1224 C C . GLN A 1 160 ? -6.427 11.038 10.418 1.00 97.81 160 GLN A C 1
ATOM 1226 O O . GLN A 1 160 ? -7.494 11.530 10.780 1.00 97.81 160 GLN A O 1
ATOM 1231 N N . GLY A 1 161 ? -6.392 9.992 9.592 1.00 97.69 161 GLY A N 1
ATOM 1232 C CA . GLY A 1 161 ? -7.602 9.340 9.102 1.00 97.69 161 GLY A CA 1
ATOM 1233 C C . GLY A 1 161 ? -8.379 8.578 10.181 1.00 97.69 161 GLY A C 1
ATOM 1234 O O . GLY A 1 161 ? -9.604 8.509 10.088 1.00 97.69 161 GLY A O 1
ATOM 1235 N N . GLN A 1 162 ? -7.717 8.059 11.219 1.00 96.94 162 GLN A N 1
ATOM 1236 C CA . GLN A 1 162 ? -8.383 7.477 12.3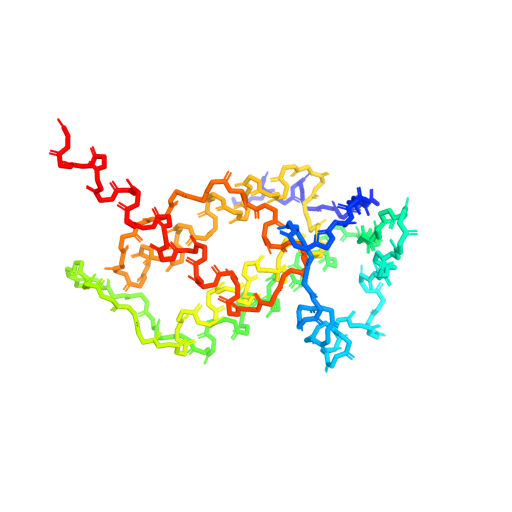92 1.00 96.94 162 GLN A CA 1
ATOM 1237 C C . GLN A 1 162 ? -9.120 8.557 13.193 1.00 96.94 162 GLN A C 1
ATOM 1239 O O . GLN A 1 162 ? -10.278 8.358 13.555 1.00 96.94 162 GLN A O 1
ATOM 1244 N N . HIS A 1 163 ? -8.514 9.735 13.380 1.00 96.12 163 HIS A N 1
ATOM 1245 C CA . HIS A 1 163 ? -9.205 10.873 13.996 1.00 96.12 163 HIS A CA 1
ATOM 1246 C C . HIS A 1 163 ? -10.435 11.312 13.191 1.00 96.12 163 HIS A C 1
ATOM 1248 O O . HIS A 1 163 ? -11.489 11.559 13.775 1.00 96.12 163 HIS A O 1
ATOM 1254 N N . ARG A 1 164 ? -10.348 11.354 11.850 1.00 96.69 164 ARG A N 1
ATOM 1255 C CA . ARG A 1 164 ? -11.519 11.634 10.993 1.00 96.69 164 ARG A CA 1
ATOM 1256 C C . ARG A 1 164 ? -12.629 10.602 11.194 1.00 96.69 164 ARG A C 1
ATOM 1258 O O . ARG A 1 164 ? -13.792 10.977 11.296 1.00 96.69 164 ARG A O 1
ATOM 1265 N N . PHE A 1 165 ? -12.278 9.317 11.257 1.00 96.00 165 PHE A N 1
ATOM 1266 C CA . PHE A 1 165 ? -13.245 8.247 11.503 1.00 96.00 165 PHE A CA 1
ATOM 1267 C C . PHE A 1 165 ? -13.952 8.425 12.852 1.00 96.00 165 PHE A C 1
ATOM 1269 O O . PHE A 1 165 ? -15.178 8.410 12.903 1.00 96.00 165 PHE A O 1
ATOM 1276 N N . GLN A 1 166 ? -13.193 8.663 13.923 1.00 94.50 166 GLN A N 1
ATOM 1277 C CA . GLN A 1 166 ? -13.738 8.888 15.265 1.00 94.50 166 GLN A CA 1
ATOM 1278 C C . GLN A 1 166 ? -14.664 10.111 15.316 1.00 94.50 166 GLN A C 1
ATOM 1280 O O . GLN A 1 166 ? -15.733 10.041 15.917 1.00 94.50 166 GLN A O 1
ATOM 1285 N N . ALA A 1 167 ? -14.298 11.207 14.643 1.00 95.44 167 ALA A N 1
ATOM 1286 C CA . ALA A 1 167 ? -15.130 12.406 14.572 1.00 95.44 167 ALA A CA 1
ATOM 1287 C C . ALA A 1 167 ? -16.499 12.135 13.921 1.00 95.44 167 ALA A C 1
ATOM 1289 O O . ALA A 1 167 ? -17.501 12.674 14.377 1.00 95.44 167 ALA A O 1
ATOM 1290 N N . LEU A 1 168 ? -16.559 11.267 12.903 1.00 94.44 168 LEU A N 1
ATOM 1291 C CA . LEU A 1 168 ? -17.819 10.866 12.266 1.00 94.44 168 LEU A CA 1
ATOM 1292 C 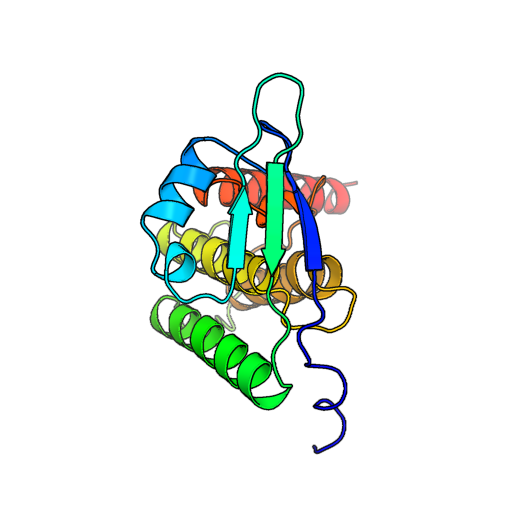C . LEU A 1 168 ? -18.672 9.929 13.129 1.00 94.44 168 LEU A C 1
ATOM 1294 O O . LEU A 1 168 ? -19.876 9.868 12.924 1.00 94.44 168 LEU A O 1
ATOM 1298 N N . GLN A 1 169 ? -18.077 9.189 14.068 1.00 89.75 169 GLN A N 1
ATOM 1299 C CA . GLN A 1 169 ? -18.843 8.366 15.014 1.00 89.75 169 GLN A CA 1
ATOM 1300 C C . GLN A 1 169 ? -19.477 9.194 16.136 1.00 89.75 169 GLN A C 1
ATOM 1302 O O . GLN A 1 169 ? -20.429 8.736 16.762 1.00 89.75 169 GLN A O 1
ATOM 1307 N N . ALA A 1 170 ? -18.913 10.370 16.420 1.00 86.00 170 ALA A N 1
ATOM 1308 C CA . ALA A 1 170 ? -19.386 11.282 17.455 1.00 86.00 170 ALA A CA 1
ATOM 1309 C C . ALA A 1 170 ? -20.400 12.325 16.944 1.00 86.00 170 ALA A C 1
ATOM 1311 O O . ALA A 1 170 ? -20.939 13.073 17.760 1.00 86.00 170 ALA A O 1
ATOM 1312 N N . ALA A 1 171 ? -20.615 12.395 15.626 1.00 70.62 171 ALA A N 1
ATOM 1313 C CA . ALA A 1 171 ? -21.577 13.276 14.959 1.00 70.62 171 ALA A CA 1
ATOM 1314 C C . ALA A 1 171 ? -22.951 12.604 14.824 1.00 70.62 171 ALA A C 1
ATOM 1316 O O . ALA A 1 171 ? -23.960 13.332 14.955 1.00 70.62 171 ALA A O 1
#